Protein AF-A0AAV2YR19-F1 (afdb_monomer_lite)

pLDDT: mean 79.15, std 19.7, range [40.78, 97.5]

Secondary structure (DSSP, 8-state):
----------SHHHHHHHHHHHHHHHHHHHHHHHHHHS-GGGHHHHHHHHHHHHHHHTTSHHHHHHHHHHHHHHHHSS--HHHHHHHHHHHHHHHHHSPPPPPPP--GGGG------------

Organism: NCBI:txid4803

Sequence (123 aa):
MRSTRSSESSSDDADSAAETAAAALYLLEVATEVIKLVPLSLLQPCAIELESLVASLTSDQRMQHQVQCKLFDCISQNCDSEKRAWLAAWLIELNNAYPTQPSPPVSIEQLCDHPSQRQLSKL

Foldseek 3Di:
DDDDDDDPDDPPVVVVVVVVLVVLLVVLLVLLLVLLVDDPVCNVVSVVVSVVSLVVQLPDLVSNVSSLVSLCVSLVPPHDPVVSVVSVVVSVVVCVVRPRPDDPPPPPVVVPPDPDDDDPDDD

Radius of gyration: 23.57 Å; chains: 1; bounding box: 53×82×49 Å

Structure (mmCIF, N/CA/C/O backbone):
data_AF-A0AAV2YR19-F1
#
_entry.id   AF-A0AAV2YR19-F1
#
loop_
_atom_site.group_PDB
_atom_site.id
_atom_site.type_symbol
_atom_site.label_atom_id
_atom_site.label_alt_id
_atom_site.label_comp_id
_atom_site.label_asym_id
_atom_site.label_entity_id
_atom_site.label_seq_id
_atom_site.pdbx_PDB_ins_code
_atom_site.Cartn_x
_atom_site.Cartn_y
_atom_site.Cartn_z
_atom_site.occupancy
_atom_site.B_iso_or_equiv
_atom_site.auth_seq_id
_atom_site.auth_comp_id
_atom_site.auth_asym_id
_atom_site.auth_atom_id
_atom_site.pdbx_PDB_model_num
ATOM 1 N N . MET A 1 1 ? -39.591 29.163 37.870 1.00 41.75 1 MET A N 1
ATOM 2 C CA . MET A 1 1 ? -39.919 28.817 36.471 1.00 41.75 1 MET A CA 1
ATOM 3 C C . MET A 1 1 ? -38.687 28.195 35.840 1.00 41.75 1 MET A C 1
ATOM 5 O O . MET A 1 1 ? -37.604 28.745 35.971 1.00 41.75 1 MET A O 1
ATOM 9 N N . ARG A 1 2 ? -38.856 26.985 35.309 1.00 47.25 2 ARG A N 1
ATOM 10 C CA . ARG A 1 2 ? -37.828 26.062 34.819 1.00 47.25 2 ARG A CA 1
ATOM 11 C C . ARG A 1 2 ? -37.679 26.297 33.310 1.00 47.25 2 ARG A C 1
ATOM 13 O O . ARG A 1 2 ? -38.680 26.180 32.618 1.00 47.25 2 ARG A O 1
ATOM 20 N N . SER A 1 3 ? -36.473 26.584 32.824 1.00 48.03 3 SER A N 1
ATOM 21 C CA . SER A 1 3 ? -36.134 26.465 31.398 1.00 48.03 3 SER A CA 1
ATOM 22 C C . SER A 1 3 ? -34.780 25.786 31.273 1.00 48.03 3 SER A C 1
ATOM 24 O O . SER A 1 3 ? -33.735 26.426 31.246 1.00 48.03 3 SER A O 1
ATOM 26 N N . THR A 1 4 ? -34.813 24.460 31.246 1.00 51.06 4 THR A N 1
ATOM 27 C CA . THR A 1 4 ? -33.731 23.627 30.727 1.00 51.06 4 THR A CA 1
ATOM 28 C C . THR A 1 4 ? -33.844 23.642 29.206 1.00 51.06 4 THR A C 1
ATOM 30 O O . THR A 1 4 ? -34.814 23.119 28.660 1.00 51.06 4 THR A O 1
ATOM 33 N N . ARG A 1 5 ? -32.889 24.295 28.536 1.00 50.56 5 ARG A N 1
ATOM 34 C CA . ARG A 1 5 ? -32.721 24.258 27.080 1.00 50.56 5 ARG A CA 1
ATOM 35 C C . ARG A 1 5 ? -32.169 22.884 26.697 1.00 50.56 5 ARG A C 1
ATOM 37 O O . ARG A 1 5 ? -31.180 22.443 27.274 1.00 50.56 5 ARG A O 1
ATOM 44 N N . SER A 1 6 ? -32.868 22.230 25.779 1.00 48.19 6 SER A N 1
ATOM 45 C CA . SER A 1 6 ? -32.614 20.891 25.257 1.00 48.19 6 SER A CA 1
ATOM 46 C C . SER A 1 6 ? -31.178 20.701 24.768 1.00 48.19 6 SER A C 1
ATOM 48 O O . SER A 1 6 ? -30.643 21.537 24.043 1.00 48.19 6 SER A O 1
ATOM 50 N N . SER A 1 7 ? -30.582 19.574 25.154 1.00 51.59 7 SER A N 1
ATOM 51 C CA . SER A 1 7 ? -29.412 18.993 24.503 1.00 51.59 7 SER A CA 1
ATOM 52 C C . SER A 1 7 ? -29.885 18.234 23.263 1.00 51.59 7 SER A C 1
ATOM 54 O O . SER A 1 7 ? -30.405 17.128 23.378 1.00 51.59 7 SER A O 1
ATOM 56 N N . GLU A 1 8 ? -29.732 18.833 22.087 1.00 49.06 8 GLU A N 1
ATOM 57 C CA . GLU A 1 8 ? -29.733 18.104 20.816 1.00 49.06 8 GLU A CA 1
ATOM 58 C C . GLU A 1 8 ? -28.319 17.553 20.612 1.00 49.06 8 GLU A C 1
ATOM 60 O O . GLU A 1 8 ? -27.371 18.292 20.353 1.00 49.06 8 GLU A O 1
ATOM 65 N N . SER A 1 9 ? -28.162 16.250 20.843 1.00 47.44 9 SER A N 1
ATOM 66 C CA . SER A 1 9 ? -26.944 15.510 20.521 1.00 47.44 9 SER A CA 1
ATOM 67 C C . SER A 1 9 ? -26.950 15.246 19.016 1.00 47.44 9 SER A C 1
ATOM 69 O O . SER A 1 9 ? -27.690 14.380 18.557 1.00 47.44 9 SER A O 1
ATOM 71 N N . SER A 1 10 ? -26.158 16.027 18.278 1.00 49.97 10 SER A N 1
ATOM 72 C CA . SER A 1 10 ? -25.872 15.883 16.843 1.00 49.97 10 SER A CA 1
ATOM 73 C C . SER A 1 10 ? -25.501 14.436 16.493 1.00 49.97 10 SER A C 1
ATOM 75 O O . SER A 1 10 ? -24.536 13.894 17.030 1.00 49.97 10 SER A O 1
ATOM 77 N N . SER A 1 11 ? -26.295 13.806 15.627 1.00 54.91 11 SER A N 1
ATOM 78 C CA . SER A 1 11 ? -26.048 12.484 15.034 1.00 54.91 11 SER A CA 1
ATOM 79 C C . SER A 1 11 ? -25.215 12.545 13.747 1.00 54.91 11 SER A C 1
ATOM 81 O O . SER A 1 11 ? -24.856 11.497 13.219 1.00 54.91 11 SER A O 1
ATOM 83 N N . ASP A 1 12 ? -24.909 13.744 13.246 1.00 59.31 12 ASP A N 1
ATOM 84 C CA . ASP A 1 12 ? -24.377 13.952 11.890 1.00 59.31 12 ASP A CA 1
ATOM 85 C C . ASP A 1 12 ? -22.852 13.750 11.793 1.00 59.31 12 ASP A C 1
ATOM 87 O O . ASP A 1 12 ? -22.320 13.447 10.726 1.00 59.31 12 ASP A O 1
ATOM 91 N N . ASP A 1 13 ? -22.129 13.846 12.912 1.00 59.81 13 ASP A N 1
ATOM 92 C CA . ASP A 1 13 ? -20.662 13.746 12.922 1.00 59.81 13 ASP A CA 1
ATOM 93 C C . ASP A 1 13 ? -20.151 12.308 12.705 1.00 59.81 13 ASP A C 1
ATOM 95 O O . ASP A 1 13 ? -19.044 12.098 12.205 1.00 59.81 13 ASP A O 1
ATOM 99 N N . ALA A 1 14 ? -20.956 11.300 13.059 1.00 62.94 14 ALA A N 1
ATOM 100 C CA . ALA A 1 14 ? -20.579 9.892 12.922 1.00 62.94 14 ALA A CA 1
ATOM 101 C C . ALA A 1 14 ? -20.688 9.384 11.473 1.00 62.94 14 ALA A C 1
ATOM 103 O O . ALA A 1 14 ? -19.877 8.557 11.056 1.00 62.94 14 ALA A O 1
ATOM 104 N N . ASP A 1 15 ? -21.663 9.888 10.713 1.00 71.38 15 ASP A N 1
ATOM 105 C CA . ASP A 1 15 ? -21.910 9.481 9.324 1.00 71.38 15 ASP A CA 1
ATOM 106 C C . ASP A 1 15 ? -20.814 10.035 8.394 1.00 71.38 15 ASP A C 1
ATOM 108 O O . ASP A 1 15 ? -20.180 9.300 7.637 1.00 71.38 15 ASP A O 1
ATOM 112 N N . SER A 1 16 ? -20.457 11.309 8.584 1.00 76.56 16 SER A N 1
ATOM 113 C CA . SER A 1 16 ? -19.368 11.986 7.861 1.00 76.56 16 SER A CA 1
ATOM 114 C C . SER A 1 16 ? -17.992 11.329 8.073 1.00 76.56 16 SER A C 1
ATOM 116 O O . SER A 1 16 ? -17.195 11.174 7.137 1.00 76.56 16 SER A O 1
ATOM 118 N N . ALA A 1 17 ? -17.700 10.879 9.299 1.00 75.75 17 ALA A N 1
ATOM 119 C CA . ALA A 1 17 ? -16.451 10.181 9.605 1.00 75.75 17 ALA A CA 1
ATOM 120 C C . ALA A 1 17 ? -16.367 8.806 8.913 1.00 75.75 17 ALA A C 1
ATOM 122 O O . ALA A 1 17 ? -15.301 8.426 8.420 1.00 75.75 17 ALA A O 1
ATOM 123 N N . ALA A 1 18 ? -17.485 8.077 8.841 1.00 78.00 18 ALA A N 1
ATOM 124 C CA . ALA A 1 18 ? -17.555 6.781 8.170 1.00 78.00 18 ALA A CA 1
ATOM 125 C C . ALA A 1 18 ? -17.375 6.908 6.647 1.00 78.00 18 ALA A C 1
ATOM 127 O O . ALA A 1 18 ? -16.618 6.137 6.051 1.00 78.00 18 ALA A O 1
ATOM 128 N N . GLU A 1 19 ? -18.002 7.910 6.025 1.00 83.56 19 GLU A N 1
ATOM 129 C CA . GLU A 1 19 ? -17.828 8.210 4.599 1.00 83.56 1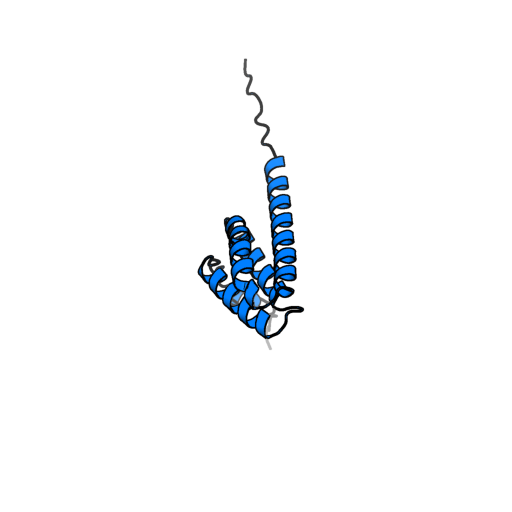9 GLU A CA 1
ATOM 130 C C . GLU A 1 19 ? -16.378 8.575 4.264 1.00 83.56 19 GLU A C 1
ATOM 132 O O . GLU A 1 19 ? -15.804 8.062 3.298 1.00 83.56 19 GLU A O 1
ATOM 137 N N . THR A 1 20 ? -15.754 9.407 5.100 1.00 85.62 20 THR A N 1
ATOM 138 C CA . THR A 1 20 ? -14.353 9.814 4.931 1.00 85.62 20 THR A CA 1
ATOM 139 C C . THR A 1 20 ? -13.414 8.608 4.983 1.00 85.62 20 THR A C 1
ATOM 141 O O . THR A 1 20 ? -12.512 8.476 4.152 1.00 85.62 20 THR A O 1
ATOM 144 N N . ALA A 1 21 ? -13.644 7.688 5.921 1.00 85.06 21 ALA A N 1
ATOM 145 C CA . ALA A 1 21 ? -12.843 6.479 6.048 1.00 85.06 21 ALA A CA 1
ATOM 146 C C . ALA A 1 21 ? -13.003 5.534 4.844 1.00 85.06 21 ALA A C 1
ATOM 148 O O . ALA A 1 21 ? -12.014 5.007 4.329 1.00 85.06 21 ALA A O 1
ATOM 149 N N . ALA A 1 22 ? -14.230 5.363 4.345 1.00 88.44 22 ALA A N 1
ATOM 150 C CA . ALA A 1 22 ? -14.492 4.579 3.141 1.00 88.44 22 ALA A CA 1
ATOM 151 C C . ALA A 1 22 ? -13.807 5.184 1.902 1.00 88.44 22 ALA A C 1
ATOM 153 O O . ALA A 1 22 ? -13.187 4.459 1.120 1.00 88.44 22 ALA A O 1
ATOM 154 N N . ALA A 1 23 ? -13.859 6.511 1.749 1.00 90.12 23 ALA A N 1
ATOM 155 C CA . ALA A 1 23 ? -13.183 7.220 0.666 1.00 90.12 23 ALA A CA 1
ATOM 156 C C . ALA A 1 23 ? -11.658 7.051 0.728 1.00 90.12 23 ALA A C 1
ATOM 158 O O . ALA A 1 23 ? -11.011 6.845 -0.299 1.00 90.12 23 ALA A O 1
ATOM 159 N N . ALA A 1 24 ? -11.076 7.089 1.926 1.00 89.81 24 ALA A N 1
ATOM 160 C CA . ALA A 1 24 ? -9.642 6.919 2.103 1.00 89.81 24 ALA A CA 1
ATOM 161 C C . ALA A 1 24 ? -9.175 5.472 1.861 1.00 89.81 24 ALA A C 1
ATOM 163 O O . ALA A 1 24 ? -8.135 5.268 1.237 1.00 89.81 24 ALA A O 1
ATOM 164 N N . LEU A 1 25 ? -9.963 4.465 2.260 1.00 92.12 25 LEU A N 1
ATOM 165 C CA . LEU A 1 25 ? -9.710 3.063 1.897 1.00 92.12 25 LEU A CA 1
ATOM 166 C C . LEU A 1 25 ? -9.785 2.836 0.382 1.00 92.12 25 LEU A C 1
ATOM 168 O O . LEU A 1 25 ? -8.973 2.097 -0.174 1.00 92.12 25 LEU A O 1
ATOM 172 N N . TYR A 1 26 ? -10.738 3.483 -0.291 1.00 93.44 26 TYR A N 1
ATOM 173 C CA . TYR A 1 26 ? -10.830 3.451 -1.748 1.00 93.44 26 TYR A CA 1
ATOM 174 C C . TYR A 1 26 ? -9.617 4.122 -2.407 1.00 93.44 26 TYR A C 1
ATOM 176 O O . TYR A 1 26 ? -9.034 3.576 -3.341 1.00 93.44 26 TYR A O 1
ATOM 184 N N . LEU A 1 27 ? -9.185 5.279 -1.897 1.00 93.38 27 LEU A N 1
ATOM 185 C CA . LEU A 1 27 ? -7.991 5.957 -2.398 1.00 93.38 27 LEU A CA 1
ATOM 186 C C . LEU A 1 27 ? -6.735 5.096 -2.219 1.00 93.38 27 LEU A C 1
ATOM 188 O O . LEU A 1 27 ? -5.913 5.029 -3.130 1.00 93.38 27 LEU A O 1
ATOM 192 N N . LEU A 1 28 ? -6.607 4.414 -1.079 1.00 94.44 28 LEU A N 1
ATOM 193 C CA . LEU A 1 28 ? -5.504 3.497 -0.802 1.00 94.44 28 LEU A CA 1
ATOM 194 C C . LEU A 1 28 ? -5.464 2.336 -1.804 1.00 94.44 28 LEU A C 1
ATOM 196 O O . LEU A 1 28 ? -4.398 2.011 -2.323 1.00 94.44 28 LEU A O 1
ATOM 200 N N . GLU A 1 29 ? -6.618 1.739 -2.102 1.00 94.62 29 GLU A N 1
ATOM 201 C CA . GLU A 1 29 ? -6.756 0.702 -3.131 1.00 94.62 29 GLU A CA 1
ATOM 202 C C . GLU A 1 29 ? -6.298 1.216 -4.498 1.00 94.62 29 GLU A C 1
ATOM 204 O O . GLU A 1 29 ? -5.398 0.636 -5.104 1.00 94.62 29 GLU A O 1
ATOM 209 N N . VAL A 1 30 ? -6.846 2.347 -4.950 1.00 95.75 30 VAL A N 1
ATOM 210 C CA . VAL A 1 30 ? -6.492 2.944 -6.245 1.00 95.75 30 VAL A CA 1
ATOM 211 C C . VAL A 1 30 ? -5.000 3.263 -6.317 1.00 95.75 30 VAL A C 1
ATOM 213 O O . VAL A 1 30 ? -4.342 2.926 -7.300 1.00 95.75 30 VAL A O 1
ATOM 216 N N . ALA A 1 31 ? -4.444 3.887 -5.281 1.00 94.94 31 ALA A N 1
ATOM 217 C CA . ALA A 1 31 ? -3.031 4.232 -5.236 1.00 94.94 31 ALA A CA 1
ATOM 218 C C . ALA A 1 31 ? -2.142 2.980 -5.264 1.00 94.94 31 ALA A C 1
ATOM 220 O O . ALA A 1 31 ? -1.140 2.956 -5.978 1.00 94.94 31 ALA A O 1
ATOM 221 N N . THR A 1 32 ? -2.541 1.909 -4.575 1.00 94.88 32 THR A N 1
ATOM 222 C CA . THR A 1 32 ? -1.827 0.627 -4.609 1.00 94.88 32 THR A CA 1
ATOM 223 C C . THR A 1 32 ? -1.849 0.015 -6.009 1.00 94.88 32 THR A C 1
ATOM 225 O O . THR A 1 32 ? -0.810 -0.434 -6.489 1.00 94.88 32 THR A O 1
ATOM 228 N N . GLU A 1 33 ? -2.989 0.038 -6.707 1.00 95.50 33 GLU A N 1
ATOM 229 C CA . GLU A 1 33 ? -3.072 -0.419 -8.102 1.00 95.50 33 GLU A CA 1
ATOM 230 C C . GLU A 1 33 ? -2.169 0.404 -9.032 1.00 95.50 33 GLU A C 1
ATOM 232 O O . GLU A 1 33 ? -1.464 -0.159 -9.870 1.00 95.50 33 GLU A O 1
ATOM 237 N N . VAL A 1 34 ? -2.116 1.726 -8.848 1.00 94.81 34 VAL A N 1
ATOM 238 C CA . VAL A 1 34 ? -1.226 2.608 -9.620 1.00 94.81 34 VAL A CA 1
ATOM 239 C C . VAL A 1 34 ? 0.246 2.278 -9.361 1.00 94.81 34 VAL A C 1
ATOM 241 O O . VAL A 1 34 ? 1.029 2.213 -10.310 1.00 94.81 34 VAL A O 1
ATOM 244 N N . ILE A 1 35 ? 0.631 2.002 -8.112 1.00 95.19 35 ILE A N 1
ATOM 245 C CA . ILE A 1 35 ? 2.007 1.621 -7.759 1.00 95.19 35 ILE A CA 1
ATOM 246 C C . ILE A 1 35 ? 2.447 0.349 -8.494 1.00 95.19 35 ILE A C 1
ATOM 248 O O . ILE A 1 35 ? 3.595 0.252 -8.924 1.00 95.19 35 ILE A O 1
ATOM 252 N N . LYS A 1 36 ? 1.551 -0.613 -8.743 1.00 94.38 36 LYS A N 1
ATOM 253 C CA . LYS A 1 36 ? 1.903 -1.816 -9.522 1.00 94.38 36 LYS A CA 1
ATOM 254 C C . LYS A 1 36 ? 2.307 -1.498 -10.965 1.00 94.38 36 LYS A C 1
ATOM 256 O O . LYS A 1 36 ? 3.026 -2.286 -11.587 1.00 94.38 36 LYS A O 1
ATOM 261 N N . LEU A 1 37 ? 1.859 -0.368 -11.509 1.00 94.88 37 LEU A N 1
ATOM 262 C CA . LEU A 1 37 ? 2.155 0.057 -12.877 1.00 94.88 37 LEU A CA 1
ATOM 263 C C . LEU A 1 37 ? 3.482 0.811 -12.991 1.00 94.88 37 LEU A C 1
ATOM 265 O O . LEU A 1 37 ? 4.003 0.949 -14.099 1.00 94.88 37 LEU A O 1
ATOM 269 N N . VAL A 1 38 ? 4.053 1.280 -11.878 1.00 93.88 38 VAL A N 1
ATOM 270 C CA . VAL A 1 38 ? 5.314 2.023 -11.924 1.00 93.88 38 VAL A CA 1
ATOM 271 C C . VAL A 1 38 ? 6.508 1.089 -12.182 1.00 93.88 38 VAL A C 1
ATOM 273 O O . VAL A 1 38 ? 6.463 -0.104 -11.861 1.00 93.88 38 VAL A O 1
ATOM 276 N N . PRO A 1 39 ? 7.605 1.596 -12.773 1.00 95.06 39 PRO A N 1
ATOM 277 C CA . PRO A 1 39 ? 8.872 0.876 -12.824 1.00 95.06 39 PRO A CA 1
ATOM 278 C C . PRO A 1 39 ? 9.358 0.492 -11.423 1.00 95.06 39 PRO A C 1
ATOM 280 O O . PRO A 1 39 ? 9.172 1.248 -10.471 1.00 95.06 39 PRO A O 1
ATOM 283 N N . LEU A 1 40 ? 10.059 -0.641 -11.311 1.00 93.75 40 LEU A N 1
ATOM 284 C CA . LEU A 1 40 ? 10.581 -1.144 -10.034 1.00 93.75 40 LEU A CA 1
ATOM 285 C C . LEU A 1 40 ? 11.430 -0.097 -9.287 1.00 93.75 40 LEU A C 1
ATOM 287 O O . LEU A 1 40 ? 11.331 0.034 -8.072 1.00 93.75 40 LEU A O 1
ATOM 291 N N . SER A 1 41 ? 12.207 0.702 -10.025 1.00 94.94 41 SER A N 1
ATOM 292 C CA . SER A 1 41 ? 13.046 1.781 -9.485 1.00 94.94 41 SER A CA 1
ATOM 293 C C . SER A 1 41 ? 12.267 2.913 -8.806 1.00 94.94 41 SER A C 1
ATOM 295 O O . SER A 1 41 ? 12.868 3.700 -8.079 1.00 94.94 41 SER A O 1
ATOM 297 N N . LEU A 1 42 ? 10.956 3.012 -9.042 1.00 95.75 42 LEU A N 1
ATOM 298 C CA . LEU A 1 42 ? 10.077 4.018 -8.445 1.00 95.75 42 LEU A CA 1
ATOM 299 C C . LEU A 1 42 ? 9.180 3.450 -7.338 1.00 95.75 42 LEU A C 1
ATOM 301 O O . LEU A 1 42 ? 8.457 4.218 -6.713 1.00 95.75 42 LEU A O 1
ATOM 305 N N . LEU A 1 43 ? 9.234 2.145 -7.047 1.00 95.06 43 LEU A N 1
ATOM 306 C CA . LEU A 1 43 ? 8.384 1.559 -6.006 1.00 95.06 43 LEU A CA 1
ATOM 307 C C . LEU A 1 43 ? 8.642 2.174 -4.632 1.00 95.06 43 LEU A C 1
ATOM 309 O O . LEU A 1 43 ? 7.696 2.581 -3.970 1.00 95.06 43 LEU A O 1
ATOM 313 N N . GLN A 1 44 ? 9.908 2.291 -4.226 1.00 94.88 44 GLN A N 1
ATOM 314 C CA . GLN A 1 44 ? 10.266 2.846 -2.921 1.00 94.88 44 GLN A CA 1
ATOM 315 C C . GLN A 1 44 ? 9.753 4.280 -2.707 1.00 94.88 44 GLN A C 1
ATOM 317 O O . GLN A 1 44 ? 9.054 4.496 -1.719 1.00 94.88 44 GLN A O 1
ATOM 322 N N . PRO A 1 45 ? 10.040 5.266 -3.584 1.00 94.62 45 PRO A N 1
ATOM 323 C CA . PRO A 1 45 ? 9.519 6.615 -3.380 1.00 94.62 45 PRO A CA 1
ATOM 324 C C . PRO A 1 45 ? 7.987 6.657 -3.403 1.00 94.62 45 PRO A C 1
ATOM 326 O O . PRO A 1 45 ? 7.401 7.386 -2.614 1.00 94.62 45 PRO A O 1
ATOM 329 N N . CYS A 1 46 ? 7.321 5.850 -4.237 1.00 94.25 46 CYS A N 1
ATOM 330 C CA . CYS A 1 46 ? 5.859 5.791 -4.228 1.00 94.25 46 CYS A CA 1
ATOM 331 C C . CYS A 1 46 ? 5.288 5.160 -2.947 1.00 94.25 46 CYS A C 1
ATOM 333 O O . CYS A 1 46 ? 4.255 5.609 -2.456 1.00 94.25 46 CYS A O 1
ATOM 335 N N . ALA A 1 47 ? 5.946 4.139 -2.399 1.00 94.00 47 ALA A N 1
ATOM 336 C CA . ALA A 1 47 ? 5.526 3.480 -1.167 1.00 94.00 47 ALA A CA 1
ATOM 337 C C . ALA A 1 47 ? 5.625 4.416 0.047 1.00 94.00 47 ALA A C 1
ATOM 339 O O . ALA A 1 47 ? 4.707 4.440 0.858 1.00 94.00 47 ALA A O 1
ATOM 340 N N . ILE A 1 48 ? 6.670 5.249 0.118 1.00 93.06 48 ILE A N 1
ATOM 341 C CA . ILE A 1 48 ? 6.837 6.262 1.176 1.00 93.06 48 ILE A CA 1
ATOM 342 C C . ILE A 1 48 ? 5.667 7.256 1.187 1.00 93.06 48 ILE A C 1
ATOM 344 O O . ILE A 1 48 ? 5.139 7.593 2.244 1.00 93.06 48 ILE A O 1
ATOM 348 N N . GLU A 1 49 ? 5.217 7.711 0.017 1.00 91.69 49 GLU A N 1
ATOM 349 C CA . GLU A 1 49 ? 4.041 8.587 -0.061 1.00 91.69 49 GLU A CA 1
ATOM 350 C C . GLU A 1 49 ? 2.779 7.862 0.427 1.00 91.69 49 GLU A C 1
ATOM 352 O O . GLU A 1 49 ? 1.954 8.435 1.144 1.00 91.69 49 GLU A O 1
ATOM 357 N N . LEU A 1 50 ? 2.651 6.573 0.099 1.00 92.88 50 LEU A N 1
ATOM 358 C CA . LEU A 1 50 ? 1.522 5.747 0.515 1.00 92.88 50 LEU A CA 1
ATOM 359 C C . LEU A 1 50 ? 1.512 5.471 2.028 1.00 92.88 50 LEU A C 1
ATOM 361 O O . LEU A 1 50 ? 0.439 5.378 2.623 1.00 92.88 50 LEU A O 1
ATOM 365 N N . GLU A 1 51 ? 2.678 5.406 2.671 1.00 93.31 51 GLU A N 1
ATOM 366 C CA . GLU A 1 51 ? 2.797 5.275 4.128 1.00 93.31 51 GLU A CA 1
ATOM 367 C C . GLU A 1 51 ? 2.139 6.442 4.864 1.00 93.31 51 GLU A C 1
ATOM 369 O O . GLU A 1 51 ? 1.513 6.227 5.899 1.00 93.31 51 GLU A O 1
ATOM 374 N N . SER A 1 52 ? 2.202 7.663 4.320 1.00 89.19 52 SER A N 1
ATOM 375 C CA . SER A 1 52 ? 1.523 8.818 4.924 1.00 89.19 52 SER A CA 1
ATOM 376 C C . SER A 1 52 ? -0.003 8.644 4.948 1.00 89.19 52 SER A C 1
ATOM 378 O O . SER A 1 52 ? -0.654 8.936 5.956 1.00 89.19 52 SER A O 1
ATOM 380 N N . LEU A 1 53 ? -0.567 8.091 3.867 1.00 89.19 53 LEU A N 1
ATOM 381 C CA . LEU A 1 53 ? -1.986 7.763 3.770 1.00 89.19 53 LEU A CA 1
ATOM 382 C C . LEU A 1 53 ? -2.347 6.653 4.761 1.00 89.19 53 LEU A C 1
ATOM 384 O O . LEU A 1 53 ? -3.310 6.798 5.512 1.00 89.19 53 LEU A O 1
ATOM 388 N N . VAL A 1 54 ? -1.546 5.587 4.824 1.00 91.88 54 VAL A N 1
ATOM 389 C CA . VAL A 1 54 ? -1.726 4.496 5.794 1.00 91.88 54 VAL A CA 1
ATOM 390 C C . VAL A 1 54 ? -1.696 5.024 7.230 1.00 91.88 54 VAL A C 1
ATOM 392 O O . VAL A 1 54 ? -2.630 4.761 7.983 1.00 91.88 54 VAL A O 1
ATOM 395 N N . ALA A 1 55 ? -0.699 5.834 7.589 1.00 90.12 55 ALA A N 1
ATOM 396 C CA . ALA A 1 55 ? -0.542 6.397 8.928 1.00 90.12 55 ALA A CA 1
ATOM 397 C C . ALA A 1 55 ? -1.776 7.194 9.380 1.00 90.12 55 ALA A C 1
ATOM 399 O O . ALA A 1 55 ? -2.181 7.116 10.542 1.00 90.12 55 ALA A O 1
ATOM 400 N N . SER A 1 56 ? -2.400 7.938 8.458 1.00 87.81 56 SER A N 1
ATOM 401 C CA . SER A 1 56 ? -3.630 8.687 8.744 1.00 87.81 56 SER A CA 1
ATOM 402 C C . SER A 1 56 ? -4.839 7.787 9.027 1.00 87.81 56 SER A C 1
ATOM 404 O O . SER A 1 56 ? -5.718 8.165 9.800 1.00 87.81 56 SER A O 1
ATOM 406 N N . LEU A 1 57 ? -4.863 6.577 8.458 1.00 86.62 57 LEU A N 1
ATOM 407 C CA . LEU A 1 57 ? -5.968 5.626 8.584 1.00 86.62 57 LEU A CA 1
ATOM 408 C C . LEU A 1 57 ? -5.809 4.682 9.775 1.00 86.62 57 LEU A C 1
ATOM 410 O O . LEU A 1 57 ? -6.796 4.218 10.335 1.00 86.62 57 LEU A O 1
ATOM 414 N N . THR A 1 58 ? -4.585 4.421 10.223 1.00 84.19 58 THR A N 1
ATOM 415 C CA . THR A 1 58 ? -4.299 3.449 11.289 1.00 84.19 58 THR A CA 1
ATOM 416 C C . THR A 1 58 ? -4.504 3.988 12.710 1.00 84.19 58 THR A C 1
ATOM 418 O O . THR A 1 58 ? -4.042 3.375 13.668 1.00 84.19 58 THR A O 1
ATOM 421 N N . SER A 1 59 ? -5.193 5.123 12.878 1.00 81.69 59 SER A N 1
ATOM 422 C CA . SER A 1 59 ? -5.525 5.671 14.208 1.00 81.69 59 SER A CA 1
ATOM 423 C C . SER A 1 59 ? -6.587 4.839 14.948 1.00 81.69 59 SER A C 1
ATOM 425 O O . SER A 1 59 ? -6.652 4.870 16.175 1.00 81.69 59 SER A O 1
ATOM 427 N N . ASP A 1 60 ? -7.406 4.083 14.208 1.00 83.12 60 ASP A N 1
ATOM 428 C CA . ASP A 1 60 ? -8.389 3.125 14.723 1.00 83.12 60 ASP A CA 1
ATOM 429 C C . ASP A 1 60 ? -7.945 1.697 14.370 1.00 83.12 60 ASP A C 1
ATOM 431 O O . ASP A 1 60 ? -7.650 1.388 13.215 1.00 83.12 60 ASP A O 1
ATOM 435 N N . GLN A 1 61 ? -7.948 0.800 15.356 1.00 82.69 61 GLN A N 1
ATOM 436 C CA . GLN A 1 61 ? -7.586 -0.606 15.185 1.00 82.69 61 GLN A CA 1
ATOM 437 C C . GLN A 1 61 ? -8.468 -1.338 14.155 1.00 82.69 61 GLN A C 1
ATOM 439 O O . GLN A 1 61 ? -7.987 -2.210 13.427 1.00 82.69 61 GLN A O 1
ATOM 444 N N . ARG A 1 62 ? -9.763 -1.005 14.064 1.00 84.88 62 ARG A N 1
ATOM 445 C CA . ARG A 1 62 ? -10.655 -1.588 13.045 1.00 84.88 62 ARG A CA 1
ATOM 446 C C . ARG A 1 62 ? -10.246 -1.144 11.648 1.00 84.88 62 ARG A C 1
ATOM 448 O O . ARG A 1 62 ? -10.195 -1.969 10.736 1.00 84.88 62 ARG A O 1
ATOM 455 N N . MET A 1 63 ? -9.920 0.137 11.506 1.00 88.75 63 MET A N 1
ATOM 456 C CA . MET A 1 63 ? -9.460 0.716 10.248 1.00 88.75 63 MET A CA 1
ATOM 457 C C . MET A 1 63 ? -8.111 0.131 9.836 1.00 88.75 63 MET A C 1
ATOM 459 O O . MET A 1 63 ? -7.925 -0.252 8.688 1.00 88.75 63 MET A O 1
ATOM 463 N N . GLN A 1 64 ? -7.200 -0.050 10.788 1.00 90.19 64 GLN A N 1
ATOM 464 C CA . GLN A 1 64 ? -5.907 -0.688 10.573 1.00 90.19 64 GLN A CA 1
ATOM 465 C C . GLN A 1 64 ? -6.039 -2.110 10.011 1.00 90.19 64 GLN A C 1
ATOM 467 O O . GLN A 1 64 ? -5.382 -2.441 9.027 1.00 90.19 64 GLN A O 1
ATOM 472 N N . HIS A 1 65 ? -6.922 -2.938 10.576 1.00 90.06 65 HIS A N 1
ATOM 473 C CA . HIS A 1 65 ? -7.185 -4.269 10.024 1.00 90.06 65 HIS A CA 1
ATOM 474 C C . HIS A 1 65 ? -7.740 -4.191 8.591 1.00 90.06 65 HIS A C 1
ATOM 476 O O . HIS A 1 65 ? -7.307 -4.938 7.716 1.00 90.06 65 HIS A O 1
ATOM 482 N N . GLN A 1 66 ? -8.674 -3.270 8.325 1.00 92.50 66 GLN A N 1
ATOM 483 C CA . GLN A 1 66 ? -9.226 -3.070 6.980 1.00 92.50 66 GLN A CA 1
ATOM 484 C C . GLN A 1 66 ? -8.153 -2.642 5.974 1.00 92.50 66 GLN A C 1
ATOM 486 O O . GLN A 1 66 ? -8.094 -3.206 4.886 1.00 92.50 66 GLN A O 1
ATOM 491 N N . VAL A 1 67 ? -7.276 -1.709 6.352 1.00 93.62 67 VAL A N 1
ATOM 492 C CA . VAL A 1 67 ? -6.121 -1.267 5.560 1.00 93.62 67 VAL A CA 1
ATOM 493 C C . VAL A 1 67 ? -5.220 -2.452 5.208 1.00 93.62 67 VAL A C 1
ATOM 495 O O . VAL A 1 67 ? -4.896 -2.642 4.037 1.00 93.62 67 VAL A O 1
ATOM 498 N N . GLN A 1 68 ? -4.861 -3.288 6.186 1.00 92.88 68 GLN A N 1
ATOM 499 C CA . GLN A 1 68 ? -3.994 -4.450 5.960 1.00 92.88 68 GLN A CA 1
ATOM 500 C C . GLN A 1 68 ? -4.620 -5.474 5.013 1.00 92.88 68 GLN A C 1
ATOM 502 O O . GLN A 1 68 ? -3.962 -5.910 4.067 1.00 92.88 68 GLN A O 1
ATOM 507 N N . CYS A 1 69 ? -5.890 -5.834 5.230 1.00 92.69 69 CYS A N 1
ATOM 508 C CA . CYS A 1 69 ? -6.609 -6.740 4.335 1.00 92.69 69 CYS A CA 1
ATOM 509 C C . CYS A 1 69 ? -6.679 -6.174 2.915 1.00 92.69 69 CYS A C 1
ATOM 511 O O . CYS A 1 69 ? -6.384 -6.881 1.958 1.00 92.69 69 CYS A O 1
ATOM 513 N N . LYS A 1 70 ? -7.000 -4.884 2.782 1.00 94.56 70 LYS A N 1
ATOM 514 C CA . LYS A 1 70 ? -7.126 -4.218 1.485 1.00 94.56 70 LYS A CA 1
ATOM 515 C C . LYS A 1 70 ? -5.801 -4.205 0.720 1.00 94.56 70 LYS A C 1
ATOM 517 O O . LYS A 1 70 ? -5.772 -4.562 -0.454 1.00 94.56 70 LYS A O 1
ATOM 522 N N . LEU A 1 71 ? -4.700 -3.850 1.388 1.00 95.38 71 LEU A N 1
ATOM 523 C CA . LEU A 1 71 ? -3.362 -3.871 0.790 1.00 95.38 71 LEU A CA 1
ATOM 524 C C . LEU A 1 71 ? -2.953 -5.284 0.376 1.00 95.38 71 LEU A C 1
ATOM 526 O O . LEU A 1 71 ? -2.447 -5.468 -0.730 1.00 95.38 71 LEU A O 1
ATOM 530 N N . PHE A 1 72 ? -3.195 -6.281 1.231 1.00 95.75 72 PHE A N 1
ATOM 531 C CA . PHE A 1 72 ? -2.925 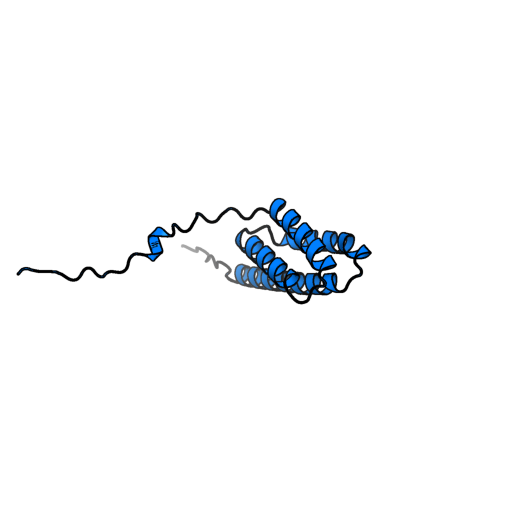-7.680 0.908 1.00 95.75 72 PHE A CA 1
ATOM 532 C C . PHE A 1 72 ? -3.698 -8.131 -0.336 1.00 95.75 72 PHE A C 1
ATOM 534 O O . PHE A 1 72 ? -3.098 -8.674 -1.268 1.00 95.75 72 PHE A O 1
ATOM 541 N N . ASP A 1 73 ? -5.005 -7.866 -0.376 1.00 95.75 73 ASP A N 1
ATOM 542 C CA . ASP A 1 73 ? -5.872 -8.237 -1.492 1.00 95.75 73 ASP A CA 1
ATOM 543 C C . ASP A 1 73 ? -5.381 -7.601 -2.792 1.00 95.75 73 ASP A C 1
ATOM 545 O O . ASP A 1 73 ? -5.151 -8.322 -3.767 1.00 95.75 73 ASP A O 1
ATOM 549 N N . CYS A 1 74 ? -5.109 -6.291 -2.781 1.00 95.19 74 CYS A N 1
ATOM 550 C CA . CYS A 1 74 ? -4.518 -5.596 -3.919 1.00 95.19 74 CYS A CA 1
ATOM 551 C C . CYS A 1 74 ? -3.202 -6.262 -4.335 1.00 95.19 74 CYS A C 1
ATOM 553 O O . CYS A 1 74 ? -3.082 -6.734 -5.459 1.00 95.19 74 CYS A O 1
ATOM 555 N N . ILE A 1 75 ? -2.208 -6.358 -3.452 1.00 95.88 75 ILE A N 1
ATOM 556 C CA . ILE A 1 75 ? -0.869 -6.869 -3.795 1.00 95.88 75 ILE A CA 1
ATOM 557 C C . ILE A 1 75 ? -0.918 -8.311 -4.329 1.00 95.88 75 ILE A C 1
ATOM 559 O O . ILE A 1 75 ? -0.165 -8.667 -5.239 1.00 95.88 75 ILE A O 1
ATOM 563 N N . SER A 1 76 ? -1.809 -9.147 -3.794 1.00 95.12 76 SER A N 1
ATOM 564 C CA . SER A 1 76 ? -1.930 -10.554 -4.190 1.00 95.12 76 SER A CA 1
ATOM 565 C C . SER A 1 76 ? -2.443 -10.743 -5.626 1.00 95.12 76 SER A C 1
ATOM 567 O O . SER A 1 76 ? -2.113 -11.749 -6.267 1.00 95.12 76 SER A O 1
ATOM 569 N N . GLN A 1 77 ? -3.188 -9.765 -6.151 1.00 94.56 77 GLN A N 1
ATOM 570 C CA . GLN A 1 77 ? -3.879 -9.831 -7.436 1.00 94.56 77 GLN A CA 1
ATOM 571 C C . GLN A 1 77 ? -3.212 -8.946 -8.496 1.00 94.56 77 GLN A C 1
ATOM 573 O O . GLN A 1 77 ? -2.774 -7.830 -8.218 1.00 94.56 77 GLN A O 1
ATOM 578 N N . ASN A 1 78 ? -3.181 -9.427 -9.745 1.00 93.38 78 ASN A N 1
ATOM 579 C CA . ASN A 1 78 ? -2.777 -8.655 -10.932 1.00 93.38 78 ASN A CA 1
ATOM 580 C C . ASN A 1 78 ? -1.456 -7.870 -10.767 1.00 93.38 78 ASN A C 1
ATOM 582 O O . ASN A 1 78 ? -1.340 -6.731 -11.210 1.00 93.38 78 ASN A O 1
ATOM 586 N N . CYS A 1 79 ? -0.460 -8.468 -10.108 1.00 95.12 79 CYS A N 1
ATOM 587 C CA . CYS A 1 79 ? 0.832 -7.843 -9.833 1.00 95.12 79 CYS A CA 1
ATOM 588 C C . CYS A 1 79 ? 1.976 -8.717 -10.364 1.00 95.12 79 CYS A C 1
ATOM 590 O O . CYS A 1 79 ? 2.001 -9.925 -10.106 1.00 95.12 79 CYS A O 1
ATOM 592 N N . ASP A 1 80 ? 2.922 -8.108 -11.091 1.00 95.69 80 ASP A N 1
ATOM 593 C CA . ASP A 1 80 ? 4.152 -8.771 -11.543 1.00 95.69 80 ASP A CA 1
ATOM 594 C C . ASP A 1 80 ? 4.878 -9.419 -10.360 1.00 95.69 80 ASP A C 1
ATOM 596 O O . ASP A 1 80 ? 4.945 -8.845 -9.275 1.00 95.69 80 ASP A O 1
ATOM 600 N N . SER A 1 81 ? 5.462 -10.602 -10.559 1.00 95.12 81 SER A N 1
ATOM 601 C CA . SER A 1 81 ? 6.037 -11.396 -9.465 1.00 95.12 81 SER A CA 1
ATOM 602 C C . SER A 1 81 ? 7.104 -10.648 -8.658 1.00 95.12 81 SER A C 1
ATOM 604 O O . SER A 1 81 ? 7.089 -10.721 -7.430 1.00 95.12 81 SER A O 1
ATOM 606 N N . GLU A 1 82 ? 7.994 -9.916 -9.329 1.00 95.25 82 GLU A N 1
ATOM 607 C CA . GLU A 1 82 ? 9.063 -9.137 -8.694 1.00 95.25 82 GLU A CA 1
ATOM 608 C C . GLU A 1 82 ? 8.508 -7.959 -7.883 1.00 95.25 82 GLU A C 1
ATOM 610 O O . GLU A 1 82 ? 8.853 -7.792 -6.712 1.00 95.25 82 GLU A O 1
ATOM 615 N N . LYS A 1 83 ? 7.571 -7.193 -8.457 1.00 96.12 83 LYS A N 1
ATOM 616 C CA . LYS A 1 83 ? 6.902 -6.092 -7.747 1.00 96.12 83 LYS A CA 1
ATOM 617 C C . LYS A 1 83 ? 6.083 -6.609 -6.574 1.00 96.12 83 LYS A C 1
ATOM 619 O O . LYS A 1 83 ? 6.114 -6.017 -5.505 1.00 96.12 83 LYS A O 1
ATOM 624 N N . ARG A 1 84 ? 5.391 -7.735 -6.745 1.00 97.31 84 ARG A N 1
ATOM 625 C CA . ARG A 1 84 ? 4.612 -8.379 -5.687 1.00 97.31 84 ARG A CA 1
ATOM 626 C C . ARG A 1 84 ? 5.501 -8.810 -4.529 1.00 97.31 84 ARG A C 1
ATOM 628 O O . ARG A 1 84 ? 5.111 -8.619 -3.387 1.00 97.31 84 ARG A O 1
ATOM 635 N N . ALA A 1 85 ? 6.681 -9.365 -4.808 1.00 97.19 85 ALA A N 1
ATOM 636 C CA . ALA A 1 85 ? 7.641 -9.720 -3.766 1.00 97.19 85 ALA A CA 1
ATOM 637 C C . ALA A 1 85 ? 8.113 -8.479 -2.995 1.00 97.19 85 ALA A C 1
ATOM 639 O O . ALA A 1 85 ? 8.129 -8.493 -1.766 1.00 97.19 85 ALA A O 1
ATOM 640 N N . TRP A 1 86 ? 8.425 -7.396 -3.710 1.00 97.50 86 TRP A N 1
ATOM 641 C CA . TRP A 1 86 ? 8.818 -6.127 -3.100 1.00 97.50 86 TRP A CA 1
ATOM 642 C C . TRP A 1 86 ? 7.692 -5.522 -2.244 1.00 97.50 86 TRP A C 1
ATOM 644 O O . TRP A 1 86 ? 7.898 -5.210 -1.075 1.00 97.50 86 TRP A O 1
ATOM 654 N N . LEU A 1 87 ? 6.476 -5.433 -2.789 1.00 96.81 87 LEU A N 1
ATOM 655 C CA . LEU A 1 87 ? 5.305 -4.885 -2.098 1.00 96.81 87 LEU A CA 1
ATOM 656 C C . LEU A 1 87 ? 4.876 -5.749 -0.907 1.00 96.81 87 LEU A C 1
ATOM 658 O O . LEU A 1 87 ? 4.431 -5.216 0.102 1.00 96.81 87 LEU A O 1
ATOM 662 N N . ALA A 1 88 ? 5.030 -7.072 -0.992 1.00 97.06 88 ALA A N 1
ATOM 663 C CA . ALA A 1 88 ? 4.779 -7.965 0.134 1.00 97.06 88 ALA A CA 1
ATOM 664 C C . ALA A 1 88 ? 5.795 -7.755 1.267 1.00 97.06 88 ALA A C 1
ATOM 666 O O . ALA A 1 88 ? 5.407 -7.764 2.432 1.00 97.06 88 ALA A O 1
ATOM 667 N N . ALA A 1 89 ? 7.075 -7.535 0.941 1.00 97.31 89 ALA A N 1
ATOM 668 C CA . ALA A 1 89 ? 8.085 -7.182 1.938 1.00 97.31 89 ALA A CA 1
ATOM 669 C C . ALA A 1 89 ? 7.746 -5.845 2.616 1.00 97.31 89 ALA A C 1
ATOM 671 O O . ALA A 1 89 ? 7.713 -5.771 3.842 1.00 97.31 89 ALA A O 1
ATOM 672 N N . TRP A 1 90 ? 7.377 -4.835 1.826 1.00 96.19 90 TRP A N 1
ATOM 673 C CA . TRP A 1 90 ? 6.904 -3.548 2.336 1.00 96.19 90 TRP A CA 1
ATOM 674 C C . TRP A 1 90 ? 5.654 -3.679 3.225 1.00 96.19 90 TRP A C 1
ATOM 676 O O . TRP A 1 90 ? 5.597 -3.093 4.303 1.00 96.19 90 TRP A O 1
ATOM 686 N N . LEU A 1 91 ? 4.675 -4.511 2.850 1.00 95.31 91 LEU A N 1
ATOM 687 C CA . LEU A 1 91 ? 3.487 -4.768 3.673 1.00 95.31 91 LEU A CA 1
ATOM 688 C C . LEU A 1 91 ? 3.844 -5.398 5.031 1.00 95.31 91 LEU A C 1
ATOM 690 O O . LEU A 1 91 ? 3.221 -5.080 6.041 1.00 95.31 91 LEU A O 1
ATOM 694 N N . ILE A 1 92 ? 4.847 -6.280 5.082 1.00 95.31 92 ILE A N 1
ATOM 695 C CA . ILE A 1 92 ? 5.338 -6.847 6.347 1.00 95.31 92 ILE A CA 1
ATOM 696 C C . ILE A 1 92 ? 5.952 -5.749 7.223 1.00 95.31 92 ILE A C 1
ATOM 698 O O . ILE A 1 92 ? 5.682 -5.707 8.424 1.00 95.31 92 ILE A O 1
ATOM 702 N N . GLU A 1 93 ? 6.746 -4.848 6.641 1.00 95.12 93 GLU A N 1
ATOM 703 C CA . GLU A 1 93 ? 7.316 -3.701 7.358 1.00 95.12 93 GLU A CA 1
ATOM 704 C C . GLU A 1 93 ? 6.219 -2.778 7.905 1.00 95.12 93 GLU A C 1
ATOM 706 O O . GLU A 1 93 ? 6.244 -2.432 9.089 1.00 95.12 93 GLU A O 1
ATOM 711 N N . LEU A 1 94 ? 5.197 -2.482 7.099 1.00 92.44 94 LEU A N 1
ATOM 712 C CA . LEU A 1 94 ? 4.011 -1.742 7.531 1.00 92.44 94 LEU A CA 1
ATOM 713 C C . LEU A 1 94 ? 3.276 -2.426 8.687 1.00 92.44 94 LEU A C 1
ATOM 715 O O . LEU A 1 94 ? 2.919 -1.767 9.661 1.00 92.44 94 LEU A O 1
ATOM 719 N N . ASN A 1 95 ? 3.066 -3.741 8.616 1.00 91.56 95 ASN A N 1
ATOM 720 C CA . ASN A 1 95 ? 2.390 -4.496 9.675 1.00 91.56 95 ASN A CA 1
ATOM 721 C C . ASN A 1 95 ? 3.186 -4.498 10.988 1.00 91.56 95 ASN A C 1
ATOM 723 O O . ASN A 1 95 ? 2.596 -4.563 12.064 1.00 91.56 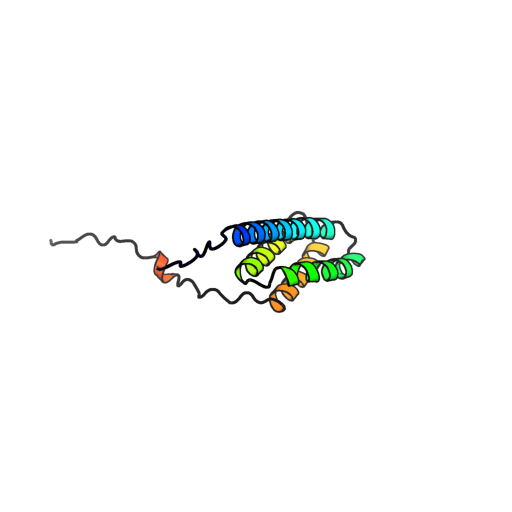95 ASN A O 1
ATOM 727 N N . ASN A 1 96 ? 4.515 -4.413 10.913 1.00 91.44 96 ASN A N 1
ATOM 728 C CA . ASN A 1 96 ? 5.367 -4.273 12.092 1.00 91.44 96 ASN A CA 1
ATOM 729 C C . ASN A 1 96 ? 5.313 -2.852 12.673 1.00 91.44 96 ASN A C 1
ATOM 731 O O . ASN A 1 96 ? 5.334 -2.695 13.893 1.00 91.44 96 ASN A O 1
ATOM 735 N N . ALA A 1 97 ? 5.237 -1.826 11.818 1.00 90.19 97 ALA A N 1
ATOM 736 C CA . ALA A 1 97 ? 5.105 -0.428 12.234 1.00 90.19 97 ALA A CA 1
ATOM 737 C C . ALA A 1 97 ? 3.726 -0.131 12.848 1.00 90.19 97 ALA A C 1
ATOM 739 O O . ALA A 1 97 ? 3.619 0.605 13.829 1.00 90.19 97 ALA A O 1
ATOM 740 N N . TYR A 1 98 ? 2.686 -0.761 12.303 1.00 88.06 98 TYR A N 1
ATOM 741 C CA . TYR A 1 98 ? 1.308 -0.682 12.767 1.00 88.06 98 TYR A CA 1
ATOM 742 C C . TYR A 1 98 ? 0.826 -2.098 13.106 1.00 88.06 98 TYR A C 1
ATOM 744 O O . TYR A 1 98 ? 0.148 -2.733 12.287 1.00 88.06 98 TYR A O 1
ATOM 752 N N . PRO A 1 99 ? 1.128 -2.608 14.315 1.00 82.38 99 PRO A N 1
ATOM 753 C CA . PRO A 1 99 ? 0.699 -3.933 14.736 1.00 82.38 99 PRO A CA 1
ATOM 754 C C . PRO A 1 99 ? -0.787 -3.935 15.084 1.00 82.38 99 PRO A C 1
ATOM 756 O O . PRO A 1 99 ? -1.256 -3.157 15.919 1.00 82.38 99 PRO A O 1
ATOM 759 N N . THR A 1 100 ? -1.544 -4.824 14.456 1.00 78.50 100 THR A N 1
ATOM 760 C CA . THR A 1 100 ? -2.937 -5.074 14.830 1.00 78.50 100 THR A CA 1
ATOM 761 C C . THR A 1 100 ? -2.883 -5.914 16.098 1.00 78.50 100 THR A C 1
ATOM 763 O O . THR A 1 100 ? -2.339 -7.018 16.071 1.00 78.50 100 THR A O 1
ATOM 766 N N . GLN A 1 101 ? -3.377 -5.398 17.230 1.00 66.44 101 GLN A N 1
ATOM 767 C CA . GLN A 1 101 ? -3.443 -6.203 18.457 1.00 66.44 101 GLN A CA 1
ATOM 768 C C . GLN A 1 101 ? -4.152 -7.524 18.129 1.00 66.44 101 GLN A C 1
ATOM 770 O O . GLN A 1 101 ? -5.192 -7.487 17.456 1.00 66.44 101 GLN A O 1
ATOM 775 N N . PRO A 1 102 ? -3.611 -8.677 18.562 1.00 57.25 102 PRO A N 1
ATOM 776 C CA . PRO A 1 102 ? -4.264 -9.948 18.323 1.00 57.25 102 PRO A CA 1
ATOM 777 C C . PRO A 1 102 ? -5.661 -9.862 18.934 1.00 57.25 102 PRO A C 1
ATOM 779 O O . PRO A 1 102 ? -5.803 -9.645 20.140 1.00 57.25 102 PRO A O 1
ATOM 782 N N . SER A 1 103 ? -6.706 -10.014 18.113 1.00 52.88 103 SER A N 1
ATOM 783 C CA . SER A 1 103 ? -8.012 -10.347 18.673 1.00 52.88 103 SER A CA 1
ATOM 784 C C . SER A 1 103 ? -7.795 -11.583 19.546 1.00 52.88 103 SER A C 1
ATOM 786 O O . SER A 1 103 ? -7.070 -12.481 19.093 1.00 52.88 103 SER A O 1
ATOM 788 N N . PRO A 1 104 ? -8.359 -11.651 20.766 1.00 52.50 104 PRO A N 1
ATOM 789 C CA . PRO A 1 104 ? -8.213 -12.842 21.587 1.00 52.50 104 PRO A CA 1
ATOM 790 C C . PRO A 1 104 ? -8.547 -14.056 20.716 1.00 52.50 104 PRO A C 1
ATOM 792 O O . PRO A 1 104 ? -9.512 -13.979 19.944 1.00 52.50 104 PRO A O 1
ATOM 795 N N . PRO A 1 105 ? -7.722 -15.118 20.747 1.00 46.00 105 PRO A N 1
ATOM 796 C CA . PRO A 1 105 ? -7.969 -16.289 19.927 1.00 46.00 105 PRO A CA 1
ATOM 797 C C . PRO A 1 105 ? -9.408 -16.716 20.186 1.00 46.00 105 PRO A C 1
ATOM 799 O O . PRO A 1 105 ? -9.791 -16.939 21.334 1.00 46.00 105 PRO A O 1
ATOM 802 N N . VAL A 1 106 ? -10.222 -16.767 19.131 1.00 55.72 106 VAL A N 1
ATOM 803 C CA . VAL A 1 106 ? -11.512 -17.442 19.210 1.00 55.72 106 VAL A CA 1
ATOM 804 C C . VAL A 1 106 ? -11.158 -18.879 19.549 1.00 55.72 106 VAL A C 1
ATOM 806 O O . VAL A 1 106 ? -10.643 -19.609 18.701 1.00 55.72 106 VAL A O 1
ATOM 809 N N . SER A 1 107 ? -11.323 -19.250 20.819 1.00 49.19 107 SER A N 1
ATOM 810 C CA . SER A 1 107 ? -11.118 -20.614 21.272 1.00 49.19 107 SER A CA 1
ATOM 811 C C . SER A 1 107 ? -11.978 -21.506 20.388 1.00 49.19 107 SER A C 1
ATOM 813 O O . SER A 1 107 ? -13.207 -21.448 20.430 1.00 49.19 107 SER A O 1
ATOM 815 N N . ILE A 1 108 ? -11.318 -22.321 19.567 1.00 52.91 108 ILE A N 1
ATOM 816 C CA . ILE A 1 108 ? -11.939 -23.263 18.623 1.00 52.91 108 ILE A CA 1
ATOM 817 C C . ILE A 1 108 ? -12.866 -24.256 19.363 1.00 52.91 108 ILE A C 1
ATOM 819 O O . ILE A 1 108 ? -13.705 -24.910 18.753 1.00 52.91 108 ILE A O 1
ATOM 823 N N . GLU A 1 109 ? -12.797 -24.305 20.696 1.00 49.25 109 GLU A N 1
ATOM 824 C CA . GLU A 1 109 ? -13.702 -25.059 21.565 1.00 49.25 109 GLU A CA 1
ATOM 825 C C . GLU A 1 109 ? -15.172 -24.600 21.526 1.00 49.25 109 GLU A C 1
ATOM 827 O O . GLU A 1 109 ? -16.041 -25.396 21.863 1.00 49.25 109 GLU A O 1
ATOM 832 N N . GLN A 1 110 ? -15.503 -23.386 21.064 1.00 47.47 110 GLN A N 1
ATOM 833 C CA . GLN A 1 110 ? -16.908 -22.943 20.984 1.00 47.47 110 GLN A CA 1
ATOM 834 C C . GLN A 1 110 ? -17.642 -23.343 19.691 1.00 47.47 110 GLN A C 1
ATOM 836 O O . GLN A 1 110 ? -18.844 -23.108 19.581 1.00 47.47 110 GLN A O 1
ATOM 841 N N . LEU A 1 111 ? -16.967 -23.974 18.720 1.00 46.09 111 LEU A N 1
ATOM 842 C CA . LEU A 1 111 ? -17.596 -24.406 17.461 1.00 46.09 111 LEU A CA 1
ATOM 843 C C . LEU A 1 111 ? -18.101 -25.865 17.489 1.00 46.09 111 LEU A C 1
ATOM 845 O O . LEU A 1 111 ? -18.708 -26.319 16.522 1.00 46.09 111 LEU A O 1
ATOM 849 N N . CYS A 1 112 ? -17.885 -26.596 18.589 1.00 40.78 112 CYS A N 1
ATOM 850 C CA . CYS A 1 112 ? -18.259 -28.012 18.714 1.00 40.78 112 CYS A CA 1
ATOM 851 C C . CYS A 1 112 ? -19.460 -28.291 19.636 1.00 40.78 112 CYS A C 1
ATOM 853 O O . CYS A 1 112 ? -19.784 -29.461 19.842 1.00 40.78 112 CYS A O 1
ATOM 855 N N . ASP A 1 113 ? -20.162 -27.277 20.153 1.00 45.47 113 ASP A N 1
ATOM 856 C CA . ASP A 1 113 ? -21.395 -27.508 20.918 1.00 45.47 113 ASP A CA 1
ATOM 857 C C . ASP A 1 113 ? -22.585 -27.761 19.977 1.00 45.47 113 ASP A C 1
ATOM 859 O O . ASP A 1 113 ? -23.409 -26.894 19.674 1.00 45.47 113 ASP A O 1
ATOM 863 N N . HIS A 1 114 ? -22.670 -28.999 19.487 1.00 43.66 114 HIS A N 1
ATOM 864 C CA . HIS A 1 114 ? -23.895 -29.541 18.914 1.00 43.66 114 HIS A CA 1
ATOM 865 C C . HIS A 1 114 ? -24.679 -30.326 19.980 1.00 43.66 114 HIS A C 1
ATOM 867 O O . HIS A 1 114 ? -24.153 -31.282 20.557 1.00 43.66 114 HIS A O 1
ATOM 873 N N . PRO A 1 115 ? -25.966 -29.999 20.221 1.00 48.91 115 PRO A N 1
ATOM 874 C CA . PRO A 1 115 ? -26.806 -30.721 21.160 1.00 48.91 115 PRO A CA 1
ATOM 875 C C . PRO A 1 115 ? -27.309 -31.997 20.482 1.00 48.91 115 PRO A C 1
ATOM 877 O O . PRO A 1 115 ? -28.325 -32.010 19.788 1.00 48.91 115 PRO A O 1
ATOM 880 N N . SER A 1 116 ? -26.581 -33.098 20.633 1.00 50.06 116 SER A N 1
ATOM 881 C CA . SER A 1 116 ? -27.060 -34.418 20.211 1.00 50.06 116 SER A CA 1
ATOM 882 C 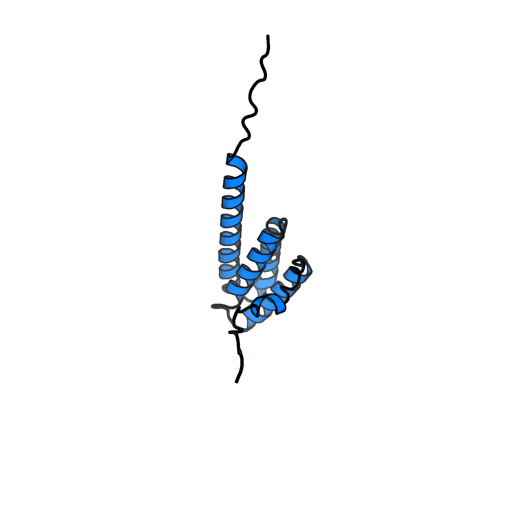C . SER A 1 116 ? -26.473 -35.528 21.069 1.00 50.06 116 SER A C 1
ATOM 884 O O . SER A 1 116 ? -25.743 -36.391 20.597 1.00 50.06 116 SER A O 1
ATOM 886 N N . GLN A 1 117 ? -26.877 -35.564 22.338 1.00 49.53 117 GLN A N 1
ATOM 887 C CA . GLN A 1 117 ? -27.005 -36.841 23.034 1.00 49.53 117 GLN A CA 1
ATOM 888 C C . GLN A 1 117 ? -28.480 -37.118 23.305 1.00 49.53 117 GLN A C 1
ATOM 890 O O . GLN A 1 117 ? -29.076 -36.697 24.294 1.00 49.53 117 GLN A O 1
ATOM 895 N N . ARG A 1 118 ? -29.068 -37.828 22.336 1.00 47.66 118 ARG A N 1
ATOM 896 C CA . ARG A 1 118 ? -30.306 -38.579 22.501 1.00 47.66 118 ARG A CA 1
ATOM 897 C C . ARG A 1 118 ? -30.137 -39.562 23.654 1.00 47.66 118 ARG A C 1
ATOM 899 O O . ARG A 1 118 ? -29.121 -40.241 23.767 1.00 47.66 118 ARG A O 1
ATOM 906 N N . GLN A 1 119 ? -31.185 -39.639 24.460 1.00 53.19 119 GLN A N 1
ATOM 907 C CA . GLN A 1 119 ? -31.384 -40.658 25.473 1.00 53.19 119 GLN A CA 1
ATOM 908 C C . GLN A 1 119 ? -31.171 -42.061 24.893 1.00 53.19 119 GLN A C 1
ATOM 910 O O . GLN A 1 119 ? -31.829 -42.439 23.926 1.00 53.19 119 GLN A O 1
ATOM 915 N N . LEU A 1 120 ? -30.296 -42.842 25.524 1.00 46.19 120 LEU A N 1
ATOM 916 C CA . LEU A 1 120 ? -30.322 -44.300 25.456 1.00 46.19 120 LEU A CA 1
ATOM 917 C C . LEU A 1 120 ? -30.804 -44.811 26.810 1.00 46.19 120 LEU A C 1
ATOM 919 O O . LEU A 1 120 ? -30.038 -45.158 27.707 1.00 46.19 120 LEU A O 1
ATOM 923 N N . SER A 1 121 ? -32.122 -44.791 26.966 1.00 45.84 121 SER A N 1
ATOM 924 C CA . SER A 1 121 ? -32.831 -45.580 27.957 1.00 45.84 121 SER A CA 1
ATOM 925 C C . SER A 1 121 ? -32.821 -47.048 27.522 1.00 45.84 121 SER A C 1
ATOM 927 O O . SER A 1 121 ? -33.402 -47.398 26.504 1.00 45.84 121 SER A O 1
ATOM 929 N N . LYS A 1 122 ? -32.178 -47.869 28.359 1.00 45.16 122 LYS A N 1
ATOM 930 C CA . LYS A 1 122 ? -32.568 -49.228 28.770 1.00 45.16 122 LYS A CA 1
ATOM 931 C C . LYS A 1 122 ? -32.946 -50.229 27.667 1.00 45.16 122 LYS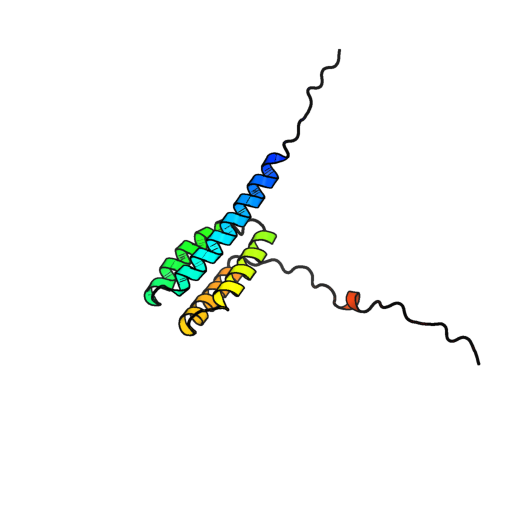 A C 1
ATOM 933 O O . LYS A 1 122 ? -34.049 -50.165 27.136 1.00 45.16 122 LYS A O 1
ATOM 938 N N . LEU A 1 123 ? -32.110 -51.257 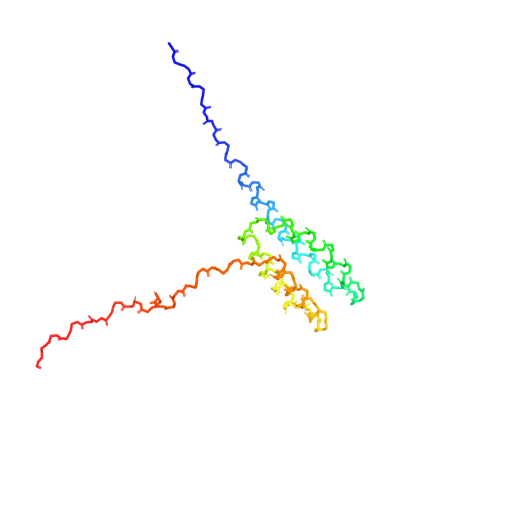27.526 1.00 47.00 123 LEU A N 1
ATOM 939 C CA . LEU A 1 123 ? -32.519 -52.665 27.441 1.00 47.00 123 LEU A CA 1
ATOM 940 C C . LEU A 1 123 ? -31.435 -53.526 28.093 1.00 47.00 123 LEU A C 1
ATOM 942 O O . LEU A 1 123 ? -30.250 -53.294 27.770 1.00 47.00 123 LEU A O 1
#